Protein AF-A0A2E6ZZF2-F1 (afdb_monomer_lite)

Structure (mmCIF, N/CA/C/O backbone):
data_AF-A0A2E6ZZF2-F1
#
_entry.id   AF-A0A2E6ZZF2-F1
#
loop_
_atom_site.group_PDB
_atom_site.id
_atom_site.type_symbol
_atom_site.label_atom_id
_atom_site.label_alt_id
_atom_site.label_comp_id
_atom_site.label_asym_id
_atom_site.label_entity_id
_atom_site.label_seq_id
_atom_site.pdbx_PDB_ins_code
_atom_site.Cartn_x
_atom_site.Cartn_y
_atom_site.Cartn_z
_atom_site.occupancy
_atom_site.B_iso_or_equiv
_atom_site.auth_seq_id
_atom_site.auth_comp_id
_atom_site.auth_asym_id
_atom_site.auth_atom_id
_atom_site.pdbx_PDB_model_num
ATOM 1 N N . MET A 1 1 ? 39.688 -21.384 -61.590 1.00 47.97 1 MET A N 1
ATOM 2 C CA . MET A 1 1 ? 39.411 -20.170 -62.389 1.00 47.97 1 MET A CA 1
ATOM 3 C C . MET A 1 1 ? 38.027 -20.383 -62.975 1.00 47.97 1 MET A C 1
ATOM 5 O O . MET A 1 1 ? 37.815 -21.440 -63.536 1.00 47.97 1 MET A O 1
ATOM 9 N N . THR A 1 2 ? 37.034 -19.545 -62.735 1.00 40.06 2 THR A N 1
ATOM 10 C CA . THR A 1 2 ? 37.076 -18.085 -62.786 1.00 40.06 2 THR A CA 1
ATOM 11 C C . THR A 1 2 ? 36.124 -17.480 -61.761 1.00 40.06 2 THR A C 1
ATOM 13 O O . THR A 1 2 ? 35.059 -18.018 -61.475 1.00 40.06 2 THR A O 1
ATOM 16 N N . HIS A 1 3 ? 36.571 -16.353 -61.210 1.00 43.69 3 HIS A N 1
ATOM 17 C CA . HIS A 1 3 ? 35.746 -15.315 -60.617 1.00 43.69 3 HIS A CA 1
ATOM 18 C C . HIS A 1 3 ? 34.385 -15.226 -61.316 1.00 43.69 3 HIS A C 1
ATOM 20 O O . HIS A 1 3 ? 34.343 -15.053 -62.533 1.00 43.69 3 HIS A O 1
ATOM 26 N N . GLY A 1 4 ? 33.297 -15.299 -60.546 1.00 53.62 4 GLY A N 1
ATOM 27 C CA . GLY A 1 4 ? 32.050 -14.680 -60.973 1.00 53.62 4 GLY A CA 1
ATOM 28 C C . GLY A 1 4 ? 32.361 -13.206 -61.193 1.00 53.62 4 GLY A C 1
ATOM 29 O O . GLY A 1 4 ? 32.728 -12.510 -60.245 1.00 53.62 4 GLY A O 1
ATOM 30 N N . GLU A 1 5 ? 32.353 -12.783 -62.454 1.00 53.91 5 GLU A N 1
ATOM 31 C CA . GLU A 1 5 ? 32.518 -11.389 -62.844 1.00 53.91 5 GLU A CA 1
ATOM 32 C C . GLU A 1 5 ? 31.524 -10.550 -62.047 1.00 53.91 5 GLU A C 1
ATOM 34 O O . GLU A 1 5 ? 30.310 -10.688 -62.194 1.00 53.91 5 GLU A O 1
ATOM 39 N N . TYR A 1 6 ? 32.049 -9.680 -61.186 1.00 62.50 6 TYR A N 1
ATOM 40 C CA . TYR A 1 6 ? 31.277 -8.556 -60.691 1.00 62.50 6 TYR A CA 1
ATOM 41 C C . TYR A 1 6 ? 30.945 -7.700 -61.912 1.00 62.50 6 TYR A C 1
ATOM 43 O O . TYR A 1 6 ? 31.825 -7.056 -62.483 1.00 62.50 6 TYR A O 1
ATOM 51 N N . ASN A 1 7 ? 29.694 -7.779 -62.362 1.00 60.00 7 ASN A N 1
ATOM 52 C CA . ASN A 1 7 ? 29.182 -6.978 -63.458 1.00 60.00 7 ASN A CA 1
ATOM 53 C C . ASN A 1 7 ? 28.502 -5.734 -62.859 1.00 60.00 7 ASN A C 1
ATOM 55 O O . ASN A 1 7 ? 27.350 -5.830 -62.431 1.00 60.00 7 ASN A O 1
ATOM 59 N N . PRO A 1 8 ? 29.179 -4.570 -62.832 1.00 61.47 8 PRO A N 1
ATOM 60 C CA . PRO A 1 8 ? 28.656 -3.347 -62.217 1.00 61.47 8 PRO A CA 1
ATOM 61 C C . PRO A 1 8 ? 27.415 -2.790 -62.931 1.00 61.47 8 PRO A C 1
ATOM 63 O O . PRO A 1 8 ? 26.788 -1.858 -62.442 1.00 61.47 8 PRO A O 1
ATOM 66 N N . ASN A 1 9 ? 27.026 -3.350 -64.083 1.00 57.12 9 ASN A N 1
ATOM 67 C CA . ASN A 1 9 ? 25.856 -2.893 -64.832 1.00 57.12 9 ASN A CA 1
ATOM 68 C C . ASN A 1 9 ? 24.520 -3.432 -64.290 1.00 57.12 9 ASN A C 1
ATOM 70 O O . ASN A 1 9 ? 23.470 -2.975 -64.736 1.00 57.12 9 ASN A O 1
ATOM 74 N N . PHE A 1 10 ? 24.529 -4.384 -63.348 1.00 56.03 10 PHE A N 1
ATOM 75 C CA . PHE A 1 10 ? 23.299 -4.890 -62.720 1.00 56.03 10 PHE A CA 1
ATOM 76 C C . PHE A 1 10 ? 22.847 -4.078 -61.493 1.00 56.03 10 PHE A C 1
ATOM 78 O O . PHE A 1 10 ? 21.696 -4.209 -61.081 1.00 56.03 10 PHE A O 1
ATOM 85 N N . ASP A 1 11 ? 23.688 -3.182 -60.967 1.00 54.97 11 ASP A N 1
ATOM 86 C CA . ASP A 1 11 ? 23.370 -2.343 -59.796 1.00 54.97 11 ASP A CA 1
ATOM 87 C C . ASP A 1 11 ? 22.443 -1.151 -60.125 1.00 54.97 11 ASP A C 1
ATOM 89 O O . ASP A 1 11 ? 22.059 -0.382 -59.244 1.00 54.97 11 ASP A O 1
ATOM 93 N N . HIS A 1 12 ? 22.050 -0.973 -61.392 1.00 56.12 12 HIS A N 1
ATOM 94 C CA . HIS A 1 12 ? 21.280 0.192 -61.852 1.00 56.12 12 HIS A CA 1
ATOM 95 C C . HIS A 1 12 ? 19.965 -0.170 -62.551 1.00 56.12 12 HIS A C 1
ATOM 97 O O . HIS A 1 12 ? 19.482 0.583 -63.397 1.00 56.12 12 HIS A O 1
ATOM 103 N N . LEU A 1 13 ? 19.360 -1.312 -62.211 1.00 60.91 13 LEU A N 1
ATOM 104 C CA . LEU A 1 13 ? 17.998 -1.612 -62.652 1.00 60.91 13 LEU A CA 1
ATOM 105 C C . LEU A 1 13 ? 17.013 -0.643 -61.960 1.00 60.91 13 LEU A C 1
ATOM 107 O O . LEU A 1 13 ? 16.930 -0.649 -60.727 1.00 60.91 13 LEU A O 1
ATOM 111 N N . PRO A 1 14 ? 16.262 0.192 -62.708 1.00 53.75 14 PRO A N 1
ATOM 112 C CA . PRO A 1 14 ? 15.249 1.072 -62.135 1.00 53.75 14 PRO A CA 1
ATOM 113 C C . PRO A 1 14 ? 14.133 0.204 -61.547 1.00 53.75 14 PRO A C 1
ATOM 115 O O . PRO A 1 14 ? 13.345 -0.397 -62.273 1.00 53.75 14 PRO A O 1
ATOM 118 N N . GLY A 1 15 ? 14.128 0.080 -60.223 1.00 56.69 15 GLY A N 1
ATOM 119 C CA . GLY A 1 15 ? 13.287 -0.867 -59.488 1.00 56.69 15 GLY A CA 1
ATOM 120 C C . GLY A 1 15 ? 14.028 -1.576 -58.356 1.00 56.69 15 GLY A C 1
ATOM 121 O O . GLY A 1 15 ? 13.3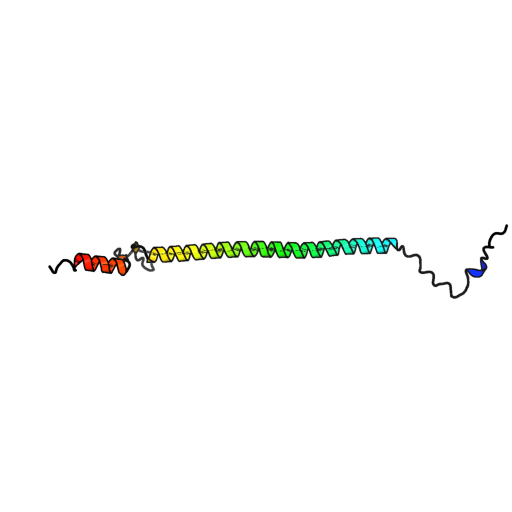94 -1.969 -57.387 1.00 56.69 15 GLY A O 1
ATOM 122 N N . ASN A 1 16 ? 15.364 -1.642 -58.394 1.00 53.72 16 ASN A N 1
ATOM 123 C CA . ASN A 1 16 ? 16.176 -2.185 -57.296 1.00 53.72 16 ASN A CA 1
ATOM 124 C C . ASN A 1 16 ? 16.477 -1.124 -56.213 1.00 53.72 16 ASN A C 1
ATOM 126 O O . ASN A 1 16 ? 17.580 -1.020 -55.688 1.00 53.72 16 ASN A O 1
ATOM 130 N N . THR A 1 17 ? 15.494 -0.260 -55.938 1.00 57.03 17 THR A N 1
ATOM 131 C CA . THR A 1 17 ? 15.531 0.794 -54.903 1.00 57.03 17 THR A CA 1
ATOM 132 C C . THR A 1 17 ? 14.805 0.344 -53.626 1.00 57.03 17 THR A C 1
AT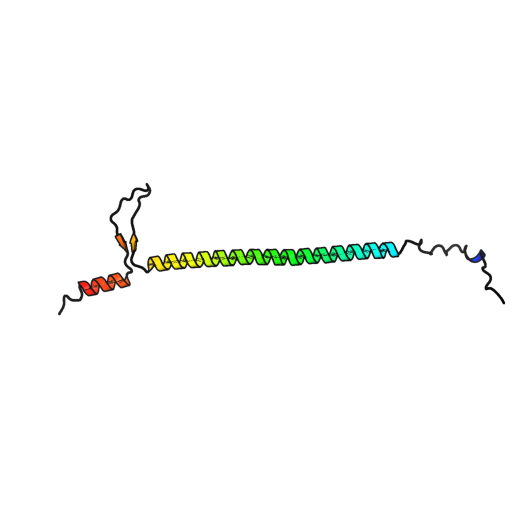OM 134 O O . THR A 1 17 ? 14.606 1.134 -52.707 1.00 57.03 17 THR A O 1
ATOM 137 N N . GLU A 1 18 ? 14.417 -0.931 -53.553 1.00 55.59 18 GLU A N 1
ATOM 138 C CA . GLU A 1 18 ? 13.785 -1.542 -52.379 1.00 55.59 18 GLU A CA 1
ATOM 139 C C . GLU A 1 18 ? 14.780 -2.016 -51.315 1.00 55.59 18 GLU A C 1
ATOM 141 O O . GLU A 1 18 ? 14.358 -2.660 -50.362 1.00 55.59 18 GLU A O 1
ATOM 146 N N . ASP A 1 19 ? 16.073 -1.689 -51.411 1.00 62.06 19 ASP A N 1
ATOM 147 C CA . ASP A 1 19 ? 16.966 -1.916 -50.276 1.00 62.06 19 ASP A CA 1
ATOM 148 C C . ASP A 1 19 ? 16.537 -0.969 -49.142 1.00 62.06 19 ASP A C 1
ATOM 150 O O . ASP A 1 19 ? 16.685 0.258 -49.270 1.00 62.06 19 ASP A O 1
ATOM 154 N N . PRO A 1 20 ? 15.946 -1.487 -48.041 1.00 63.22 20 PRO A N 1
ATOM 155 C CA . PRO A 1 20 ? 15.515 -0.640 -46.950 1.00 63.22 20 PRO A CA 1
ATOM 156 C C . PRO A 1 20 ? 16.763 0.071 -46.449 1.00 63.22 20 PRO A C 1
ATOM 158 O O . PRO A 1 20 ? 17.730 -0.573 -46.039 1.00 63.22 20 PRO A O 1
ATOM 161 N N . ARG A 1 21 ? 16.755 1.411 -46.525 1.00 63.03 21 ARG A N 1
ATOM 162 C CA . ARG A 1 21 ? 17.825 2.263 -45.991 1.00 63.03 21 ARG A CA 1
ATOM 163 C C . ARG A 1 21 ? 18.265 1.656 -44.671 1.00 63.03 21 ARG A C 1
ATOM 165 O O . ARG A 1 21 ? 17.406 1.508 -43.800 1.00 63.03 21 ARG A O 1
ATOM 172 N N . ASN A 1 22 ? 19.544 1.275 -44.584 1.00 61.53 22 ASN A N 1
ATOM 173 C CA . ASN A 1 22 ? 20.162 0.557 -43.469 1.00 61.53 22 ASN A CA 1
ATOM 174 C C . ASN A 1 22 ? 19.989 1.356 -42.171 1.00 61.53 22 ASN A C 1
ATOM 176 O O . ASN A 1 22 ? 20.874 2.076 -41.711 1.00 61.53 22 ASN A O 1
ATOM 180 N N . THR A 1 23 ? 18.781 1.303 -41.634 1.00 63.50 23 THR A N 1
ATOM 181 C CA . THR A 1 23 ? 18.406 1.906 -40.377 1.00 63.50 23 THR A CA 1
ATOM 182 C C . THR A 1 23 ? 18.950 0.925 -39.364 1.00 63.50 23 THR A C 1
ATOM 184 O O . THR A 1 23 ? 18.632 -0.263 -39.465 1.00 63.50 23 THR A O 1
ATOM 187 N N . PRO A 1 24 ? 19.819 1.357 -38.442 1.00 83.00 24 PRO A N 1
ATOM 188 C CA . PRO A 1 24 ? 20.495 0.435 -37.551 1.00 83.00 24 PRO A CA 1
ATOM 189 C C . PRO A 1 24 ? 19.465 -0.344 -36.724 1.00 83.00 24 PRO A C 1
ATOM 191 O O . PRO A 1 24 ? 18.948 0.158 -35.731 1.00 83.00 24 PRO A O 1
ATOM 194 N N . MET A 1 25 ? 19.166 -1.584 -37.122 1.00 80.88 25 MET A N 1
ATOM 195 C CA . MET A 1 25 ? 18.194 -2.460 -36.451 1.00 80.88 25 MET A CA 1
ATOM 196 C C . MET A 1 25 ? 18.539 -2.669 -34.970 1.00 80.88 25 MET A C 1
ATOM 198 O O . MET A 1 25 ? 17.652 -2.865 -34.143 1.00 80.88 25 MET A O 1
ATOM 202 N N . TRP A 1 26 ? 19.822 -2.542 -34.615 1.00 84.56 26 TRP A N 1
ATOM 203 C CA . TRP A 1 26 ? 20.301 -2.570 -33.233 1.00 84.56 26 TRP A CA 1
ATOM 204 C C . TRP A 1 26 ? 19.740 -1.426 -32.375 1.00 84.56 26 TRP A C 1
ATOM 206 O O . TRP A 1 26 ? 19.559 -1.583 -31.173 1.00 84.56 26 TRP A O 1
ATOM 216 N N . MET A 1 27 ? 19.434 -0.271 -32.966 1.00 87.69 27 MET A N 1
ATOM 217 C CA . MET A 1 27 ? 18.855 0.849 -32.230 1.00 87.69 27 MET A CA 1
ATOM 218 C C . MET A 1 27 ? 17.411 0.535 -31.827 1.00 87.69 27 MET A C 1
ATOM 220 O O . MET A 1 27 ? 17.015 0.800 -30.693 1.00 87.69 27 MET A O 1
ATOM 224 N N . LEU A 1 28 ? 16.641 -0.097 -32.719 1.00 87.88 28 LEU A N 1
ATOM 225 C CA . LEU A 1 28 ? 15.271 -0.520 -32.424 1.00 87.88 28 LEU A CA 1
ATOM 226 C C . LEU A 1 28 ? 15.231 -1.577 -31.317 1.00 87.88 28 LEU A C 1
ATOM 228 O O . LEU A 1 28 ? 14.372 -1.503 -30.439 1.00 87.88 28 LEU A O 1
ATOM 232 N N . THR A 1 29 ? 16.176 -2.521 -31.302 1.00 89.88 29 THR A N 1
ATOM 233 C CA . THR A 1 29 ? 16.237 -3.535 -30.238 1.00 89.88 29 THR A CA 1
ATOM 234 C C . THR A 1 29 ? 16.598 -2.923 -28.887 1.00 89.88 29 THR A C 1
ATOM 236 O O . THR A 1 29 ? 15.975 -3.272 -27.882 1.00 89.88 29 THR A O 1
ATOM 239 N N . VAL A 1 30 ? 17.531 -1.965 -28.843 1.00 94.31 30 VAL A N 1
ATOM 240 C CA . VAL A 1 30 ? 17.872 -1.235 -27.609 1.00 94.31 30 VAL A CA 1
ATOM 241 C C . VAL A 1 30 ? 16.665 -0.453 -27.091 1.00 94.31 30 VAL A C 1
ATOM 243 O O . VAL A 1 30 ? 16.300 -0.602 -25.924 1.00 94.31 30 VAL A O 1
ATOM 246 N N . ILE A 1 31 ? 16.000 0.319 -27.955 1.00 95.38 31 ILE A N 1
ATOM 247 C CA . ILE A 1 31 ? 14.815 1.104 -27.577 1.00 95.38 31 ILE A CA 1
ATOM 248 C C . ILE A 1 31 ? 13.700 0.184 -27.069 1.00 95.38 31 ILE A C 1
ATOM 250 O O . ILE A 1 31 ? 13.133 0.432 -26.004 1.00 95.38 31 ILE A O 1
ATOM 254 N N . SER A 1 32 ? 13.422 -0.911 -27.780 1.00 95.12 32 SER A N 1
ATOM 255 C CA . SER A 1 32 ? 12.397 -1.876 -27.377 1.00 95.12 32 SER A CA 1
ATOM 256 C C . SER A 1 32 ? 12.720 -2.533 -26.033 1.00 95.12 32 SER A C 1
ATOM 258 O O . SER A 1 32 ? 11.819 -2.741 -25.224 1.00 95.12 32 SER A O 1
ATOM 260 N N . THR A 1 33 ? 13.993 -2.839 -25.771 1.00 97.19 33 THR A N 1
ATOM 261 C CA . THR A 1 33 ? 14.426 -3.454 -24.506 1.00 97.19 33 THR A CA 1
ATOM 262 C C . THR A 1 33 ? 14.245 -2.490 -23.337 1.00 97.19 33 THR A C 1
ATOM 264 O O . THR A 1 33 ? 13.716 -2.872 -22.295 1.00 97.19 33 THR A O 1
ATOM 267 N N . VAL A 1 34 ? 14.625 -1.222 -23.515 1.00 97.81 34 VAL A N 1
ATOM 268 C CA . VAL A 1 34 ? 14.440 -0.189 -22.486 1.00 97.81 34 VAL A CA 1
ATOM 269 C C . VAL A 1 34 ? 12.955 0.008 -22.183 1.00 97.81 34 VAL A C 1
ATOM 271 O O . VAL A 1 34 ? 12.564 -0.008 -21.016 1.00 97.81 34 VAL A O 1
ATOM 274 N N . LEU A 1 35 ? 12.116 0.131 -23.216 1.00 97.44 35 LEU A N 1
ATOM 275 C CA . LEU A 1 35 ? 10.667 0.269 -23.044 1.00 97.44 35 LEU A CA 1
ATOM 276 C C . LEU A 1 35 ? 10.058 -0.934 -22.319 1.00 97.44 35 LEU A C 1
ATOM 278 O O . LEU A 1 35 ? 9.230 -0.756 -21.424 1.00 97.44 35 LEU A O 1
ATOM 282 N N . PHE A 1 36 ? 10.493 -2.148 -22.655 1.00 97.62 36 PHE A N 1
ATOM 283 C CA . PHE A 1 36 ? 10.051 -3.359 -21.972 1.00 97.62 36 PHE A CA 1
ATOM 284 C C . PHE A 1 36 ? 10.390 -3.329 -20.475 1.00 97.62 36 PHE A C 1
ATOM 286 O O . PHE A 1 36 ? 9.504 -3.534 -19.645 1.00 97.62 36 PHE A O 1
ATOM 293 N N . ILE A 1 37 ? 11.633 -2.992 -20.117 1.00 98.06 37 ILE A N 1
ATOM 294 C CA . ILE A 1 37 ? 12.070 -2.911 -18.714 1.00 98.06 37 ILE A CA 1
ATOM 295 C C . ILE A 1 37 ? 11.245 -1.875 -17.944 1.00 98.06 37 ILE A C 1
ATOM 297 O O . ILE A 1 37 ? 10.736 -2.176 -16.864 1.00 98.06 37 ILE A O 1
ATOM 301 N N . VAL A 1 38 ? 11.070 -0.673 -18.502 1.00 98.00 38 VAL A N 1
ATOM 302 C CA . VAL A 1 38 ? 10.293 0.398 -17.856 1.00 98.00 38 VAL A CA 1
ATOM 303 C C . VAL A 1 38 ? 8.841 -0.030 -17.640 1.00 98.00 38 VAL A C 1
ATOM 305 O O . VAL A 1 38 ? 8.281 0.213 -16.573 1.00 98.00 38 VAL A O 1
ATOM 308 N N . THR A 1 39 ? 8.245 -0.712 -18.618 1.00 97.62 39 THR A N 1
ATOM 309 C CA . THR A 1 39 ? 6.860 -1.190 -18.528 1.00 97.62 39 THR A CA 1
ATOM 310 C C . THR A 1 39 ? 6.711 -2.240 -17.429 1.00 97.62 39 THR A C 1
ATOM 312 O O . THR A 1 39 ? 5.809 -2.137 -16.598 1.00 97.62 39 THR A O 1
ATOM 315 N N . VAL A 1 40 ? 7.625 -3.214 -17.365 1.00 97.69 40 VAL A N 1
ATOM 316 C CA . VAL A 1 40 ? 7.614 -4.257 -16.326 1.00 97.69 40 VAL A CA 1
ATOM 317 C C . VAL A 1 40 ? 7.794 -3.650 -14.934 1.00 97.69 40 VAL A C 1
ATOM 319 O O . VAL A 1 40 ? 7.041 -3.988 -14.020 1.00 97.69 40 VAL A O 1
ATOM 322 N N . LEU A 1 41 ? 8.738 -2.718 -14.769 1.00 96.81 41 LEU A N 1
ATOM 323 C CA . LEU A 1 41 ? 8.948 -2.025 -13.495 1.00 96.81 41 LEU A CA 1
ATOM 324 C C . LEU A 1 41 ? 7.734 -1.181 -13.092 1.00 96.81 41 LEU A C 1
ATOM 326 O O . LEU A 1 41 ? 7.365 -1.177 -11.920 1.00 96.81 41 LEU A O 1
ATOM 330 N N . GLY A 1 42 ? 7.086 -0.510 -14.046 1.00 96.62 42 GLY A N 1
ATOM 331 C CA . GLY A 1 42 ? 5.868 0.260 -13.797 1.00 96.62 42 GLY A CA 1
ATOM 332 C C . GLY A 1 42 ? 4.721 -0.617 -13.294 1.00 96.62 42 GLY A C 1
ATOM 333 O O . GLY A 1 42 ? 4.100 -0.298 -12.280 1.00 96.62 42 GLY A O 1
ATOM 334 N N . VAL A 1 43 ? 4.483 -1.760 -13.945 1.00 96.31 43 VAL A N 1
ATOM 335 C CA . VAL A 1 43 ? 3.456 -2.725 -13.518 1.00 96.31 43 VAL A CA 1
ATOM 336 C C . VAL A 1 43 ? 3.784 -3.306 -12.142 1.00 96.31 43 VAL A C 1
ATOM 338 O O . VAL A 1 43 ? 2.906 -3.369 -11.281 1.00 96.31 43 VAL A O 1
ATOM 341 N N . ALA A 1 44 ? 5.045 -3.670 -11.895 1.00 94.81 44 ALA A N 1
ATOM 342 C CA . ALA A 1 44 ? 5.479 -4.165 -10.592 1.00 94.81 44 ALA A CA 1
ATOM 343 C C . ALA A 1 44 ? 5.271 -3.114 -9.489 1.00 94.81 44 ALA A C 1
ATOM 345 O O . ALA A 1 44 ? 4.716 -3.428 -8.437 1.00 94.81 44 ALA A O 1
ATOM 346 N N . ALA A 1 45 ? 5.646 -1.856 -9.735 1.00 93.88 45 ALA A N 1
ATOM 347 C CA . ALA A 1 45 ? 5.451 -0.766 -8.784 1.00 93.88 45 ALA A CA 1
ATOM 348 C C . ALA A 1 45 ? 3.965 -0.528 -8.475 1.00 93.88 45 ALA A C 1
ATOM 350 O O . ALA A 1 45 ? 3.607 -0.350 -7.311 1.00 93.88 45 ALA A O 1
ATOM 351 N N . MET A 1 46 ? 3.089 -0.573 -9.485 1.00 92.50 46 MET A N 1
ATOM 352 C CA . MET A 1 46 ? 1.640 -0.466 -9.276 1.00 92.50 46 MET A CA 1
ATOM 353 C C . MET A 1 46 ? 1.099 -1.631 -8.443 1.00 92.50 46 MET A C 1
ATOM 355 O O . MET A 1 46 ? 0.348 -1.402 -7.496 1.00 92.50 46 MET A O 1
ATOM 359 N N . TYR A 1 47 ? 1.510 -2.862 -8.755 1.00 93.56 47 TYR A N 1
ATOM 360 C CA . TYR A 1 47 ? 1.080 -4.055 -8.027 1.00 93.56 47 TYR A CA 1
ATOM 361 C C . TYR A 1 47 ? 1.515 -4.012 -6.556 1.00 93.56 47 TYR A C 1
ATOM 363 O O . TYR A 1 47 ? 0.680 -4.095 -5.656 1.00 93.56 47 TYR A O 1
ATOM 371 N N . TYR A 1 48 ? 2.808 -3.815 -6.293 1.00 91.56 48 TYR A N 1
ATOM 372 C CA . TYR A 1 48 ? 3.320 -3.763 -4.922 1.00 91.56 48 TYR A CA 1
ATOM 373 C C . TYR A 1 48 ? 2.824 -2.529 -4.162 1.00 91.56 48 TYR A C 1
ATOM 375 O O . TYR A 1 48 ? 2.543 -2.626 -2.968 1.00 91.56 48 TYR A O 1
ATOM 383 N N . GLY A 1 49 ? 2.643 -1.393 -4.840 1.00 87.94 49 GLY A N 1
ATOM 384 C CA . GLY A 1 49 ? 2.048 -0.197 -4.248 1.00 87.94 49 GLY A CA 1
ATOM 385 C C . GLY A 1 49 ? 0.596 -0.413 -3.813 1.00 87.94 49 GLY A C 1
ATOM 386 O O . GLY A 1 49 ? 0.210 0.032 -2.731 1.00 87.94 49 GLY A O 1
ATOM 387 N N . ALA A 1 50 ? -0.200 -1.132 -4.609 1.00 82.81 50 ALA A N 1
ATOM 388 C CA . ALA A 1 50 ? -1.570 -1.493 -4.250 1.00 82.81 50 ALA A CA 1
ATOM 389 C C . ALA A 1 50 ? -1.607 -2.443 -3.043 1.00 82.81 50 ALA A C 1
ATOM 391 O O . ALA A 1 50 ? -2.306 -2.167 -2.068 1.00 82.81 50 ALA A O 1
ATOM 392 N N . VAL A 1 51 ? -0.789 -3.501 -3.059 1.00 81.62 51 VAL A N 1
ATOM 393 C CA . VAL A 1 51 ? -0.697 -4.466 -1.948 1.00 81.62 51 VAL A CA 1
ATOM 394 C C . VAL A 1 51 ? -0.265 -3.782 -0.649 1.00 81.62 51 VAL A C 1
ATOM 396 O O . VAL A 1 51 ? -0.838 -4.044 0.411 1.00 81.62 51 VAL A O 1
ATOM 399 N N . TYR A 1 52 ? 0.712 -2.875 -0.718 1.00 77.75 52 TYR A N 1
ATOM 400 C CA . TYR A 1 52 ? 1.182 -2.130 0.449 1.00 77.75 52 TYR A CA 1
ATOM 401 C C . TYR A 1 52 ? 0.062 -1.268 1.051 1.00 77.75 52 TYR A C 1
ATOM 403 O O . TYR A 1 52 ? -0.206 -1.345 2.250 1.00 77.75 52 TYR A O 1
ATOM 411 N N . ARG A 1 53 ? -0.663 -0.525 0.205 1.00 72.25 53 ARG A N 1
ATOM 412 C CA . ARG A 1 53 ? -1.798 0.310 0.628 1.00 72.25 53 ARG A CA 1
ATOM 413 C C . ARG A 1 53 ? -2.941 -0.499 1.237 1.00 72.25 53 ARG A C 1
ATOM 415 O O . ARG A 1 53 ? -3.512 -0.084 2.244 1.00 72.25 53 ARG A O 1
ATOM 422 N N . GLU A 1 54 ? -3.274 -1.649 0.657 1.00 67.38 54 GLU A N 1
ATOM 423 C CA . GLU A 1 54 ? -4.312 -2.526 1.208 1.00 67.38 54 GLU A CA 1
ATOM 424 C C . GLU A 1 54 ? -3.917 -3.118 2.562 1.00 67.38 54 GLU A C 1
ATOM 426 O O . GLU A 1 54 ? -4.756 -3.237 3.460 1.00 67.38 54 GLU A O 1
ATOM 431 N N . THR A 1 55 ? -2.645 -3.482 2.718 1.00 67.75 55 THR A N 1
ATOM 432 C CA . THR A 1 55 ? -2.126 -4.041 3.970 1.00 67.75 55 THR A CA 1
ATOM 433 C C . THR A 1 55 ? -2.198 -3.005 5.090 1.00 67.75 55 THR A C 1
ATOM 435 O O . THR A 1 55 ? -2.695 -3.300 6.177 1.00 67.75 55 THR A O 1
ATOM 438 N N . GLU A 1 56 ? -1.777 -1.771 4.816 1.00 64.38 56 GLU A N 1
ATOM 439 C CA . GLU A 1 56 ? -1.802 -0.6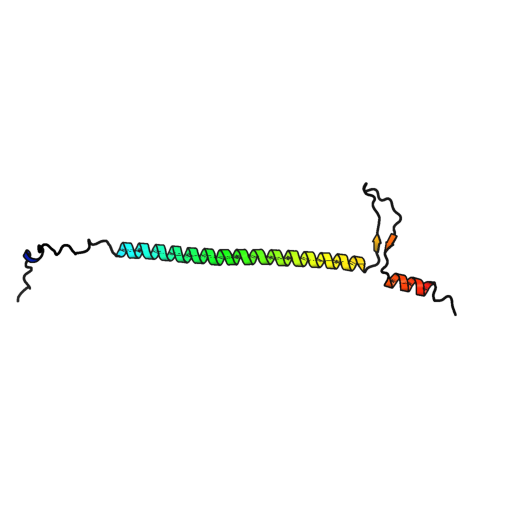78 5.789 1.00 64.38 56 GLU A CA 1
ATOM 440 C C . GLU A 1 56 ? -3.239 -0.288 6.182 1.00 64.38 56 GLU A C 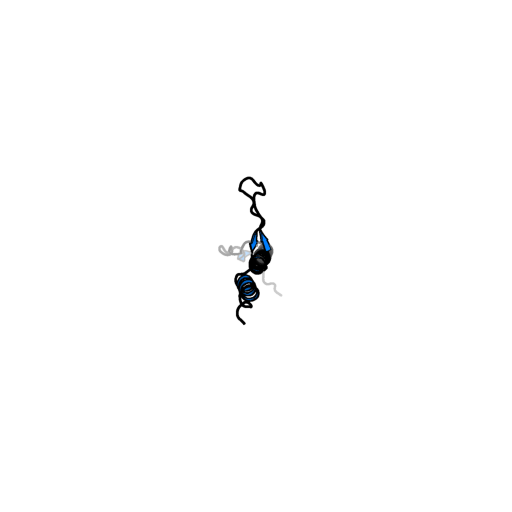1
ATOM 442 O O . GLU A 1 56 ? -3.549 -0.159 7.370 1.00 64.38 56 GLU A O 1
ATOM 447 N N . GLY A 1 57 ? -4.158 -0.213 5.211 1.00 60.22 57 GLY A N 1
ATOM 448 C CA . GLY A 1 57 ? -5.572 0.079 5.471 1.00 60.22 57 GLY A CA 1
ATOM 449 C C . GLY A 1 57 ? -6.269 -0.975 6.344 1.00 60.22 57 GLY A C 1
ATOM 450 O O . GLY A 1 57 ? -7.040 -0.629 7.244 1.00 60.22 57 GLY A O 1
ATOM 451 N N . LYS A 1 58 ? -5.971 -2.265 6.137 1.00 60.00 58 LYS A N 1
ATOM 452 C CA . LYS A 1 58 ? -6.558 -3.357 6.936 1.00 60.00 58 LYS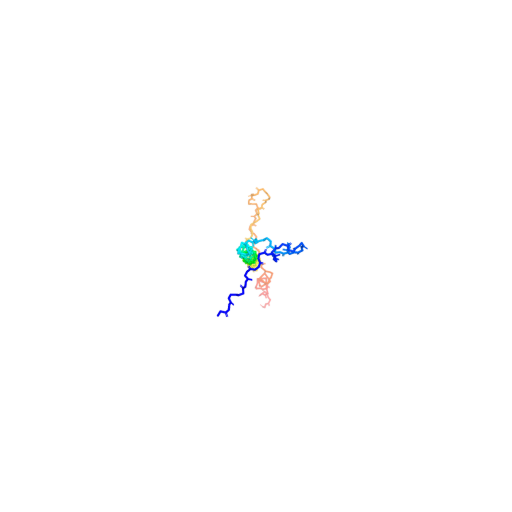 A CA 1
ATOM 453 C C . LYS A 1 58 ? -6.065 -3.354 8.383 1.00 60.00 58 LYS A C 1
ATOM 455 O O . LYS A 1 58 ? -6.864 -3.568 9.293 1.00 60.00 58 LYS A O 1
ATOM 460 N N . LEU A 1 59 ? -4.784 -3.067 8.617 1.00 58.59 59 LEU A N 1
ATOM 4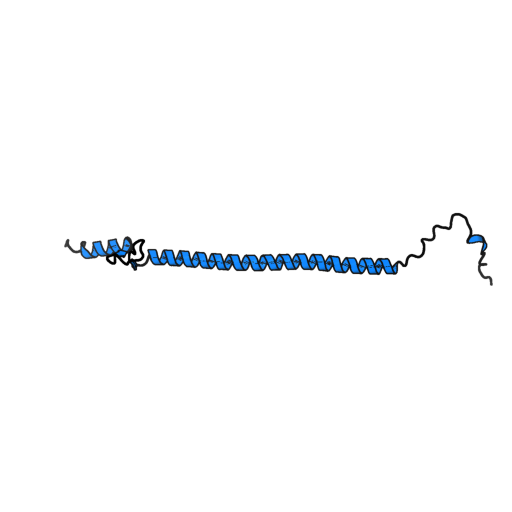61 C CA . LEU A 1 59 ? -4.221 -3.023 9.973 1.00 58.59 59 LEU A CA 1
ATOM 462 C C . LEU A 1 59 ? -4.860 -1.922 10.835 1.00 58.59 59 LEU A C 1
ATOM 464 O O . LEU A 1 59 ? -5.112 -2.135 12.023 1.00 58.59 59 LEU A O 1
ATOM 468 N N . ILE A 1 60 ? -5.184 -0.773 10.237 1.00 61.22 60 ILE A N 1
ATOM 469 C CA . ILE A 1 60 ? -5.855 0.334 10.936 1.00 61.22 60 ILE A CA 1
ATOM 470 C C . ILE A 1 60 ? -7.292 -0.053 11.318 1.00 61.22 60 ILE A C 1
ATOM 472 O O . ILE A 1 60 ? -7.705 0.181 12.455 1.00 61.22 60 ILE A O 1
ATOM 476 N N . SER A 1 61 ? -8.026 -0.700 10.406 1.00 63.44 61 SER A N 1
ATOM 477 C CA . SER A 1 61 ? -9.406 -1.159 10.632 1.00 63.44 61 SER A CA 1
ATOM 478 C C . SER A 1 61 ? -9.523 -2.169 11.774 1.00 63.44 61 SER A C 1
ATOM 480 O O . SER A 1 61 ? -10.466 -2.104 12.558 1.00 63.44 61 SER A O 1
ATOM 482 N N . VAL A 1 62 ? -8.595 -3.123 11.874 1.00 62.56 62 VAL A N 1
ATOM 483 C CA . VAL A 1 62 ? -8.661 -4.157 12.921 1.00 62.56 62 VAL A CA 1
ATOM 484 C C . VAL A 1 62 ? -8.377 -3.552 14.294 1.00 62.56 62 VAL A C 1
ATOM 486 O O . VAL A 1 62 ? -9.047 -3.884 15.270 1.00 62.56 62 VAL A O 1
ATOM 489 N N . ARG A 1 63 ? -7.425 -2.615 14.383 1.00 61.50 63 ARG A N 1
ATOM 490 C CA . ARG A 1 63 ? -7.097 -1.951 15.650 1.00 61.50 63 ARG A CA 1
ATOM 491 C C . ARG A 1 63 ? -8.223 -1.036 16.132 1.00 61.50 63 ARG A C 1
ATOM 493 O O . ARG A 1 63 ? -8.481 -0.994 17.333 1.00 61.50 63 ARG A O 1
ATOM 500 N N . SER A 1 64 ? -8.888 -0.315 15.228 1.00 67.44 64 SER A N 1
ATOM 501 C CA . SER A 1 64 ? -10.021 0.542 15.596 1.00 67.44 64 SER A CA 1
ATOM 502 C C . SER A 1 64 ? -11.244 -0.272 16.017 1.00 67.44 64 SER A C 1
ATOM 504 O O . SER A 1 64 ? -11.865 0.068 17.022 1.00 67.44 64 SER A O 1
ATOM 506 N N . GLN A 1 65 ? -11.537 -1.378 15.324 1.00 65.44 65 GLN A N 1
ATOM 507 C CA . GLN A 1 65 ? -12.610 -2.296 15.715 1.00 65.44 65 GLN A CA 1
ATOM 508 C C . GLN A 1 65 ? -12.322 -2.957 17.063 1.00 65.44 65 GLN A C 1
ATOM 510 O O . GLN A 1 65 ? -13.183 -2.948 17.934 1.00 65.44 65 GLN A O 1
ATOM 515 N N . ALA A 1 66 ? -11.102 -3.453 17.291 1.00 66.75 66 ALA A N 1
ATOM 516 C CA . ALA A 1 66 ? -10.729 -4.028 18.584 1.00 66.75 66 ALA A CA 1
ATOM 517 C C . ALA A 1 66 ? -10.861 -3.008 19.730 1.00 66.75 66 ALA A C 1
ATOM 519 O O . ALA A 1 66 ? -11.348 -3.345 20.805 1.00 66.75 66 ALA A O 1
ATOM 520 N N . ALA A 1 67 ? -10.480 -1.748 19.494 1.00 71.31 67 ALA A N 1
ATOM 521 C CA . ALA A 1 67 ? -10.636 -0.683 20.481 1.00 71.31 67 ALA A CA 1
ATOM 522 C C . ALA A 1 67 ? -12.110 -0.320 20.746 1.00 71.31 67 ALA A C 1
ATOM 524 O O . ALA A 1 67 ? -12.454 -0.009 21.884 1.00 71.31 67 ALA A O 1
ATOM 525 N N . GLN A 1 68 ? -12.978 -0.359 19.730 1.00 73.81 68 GLN A N 1
ATOM 526 C CA . GLN A 1 68 ? -14.423 -0.164 19.908 1.00 73.81 68 GLN A CA 1
ATOM 527 C C . GLN A 1 68 ? -15.049 -1.312 20.699 1.00 73.81 68 GLN A C 1
ATOM 529 O O . GLN A 1 68 ? -15.719 -1.050 21.691 1.00 73.81 68 GLN A O 1
ATOM 534 N N . VAL A 1 69 ? -14.735 -2.559 20.347 1.00 75.88 69 VAL A N 1
ATOM 535 C CA . VAL A 1 69 ? -15.228 -3.744 21.065 1.00 75.88 69 VAL A CA 1
ATOM 536 C C . VAL A 1 69 ? -14.783 -3.729 22.530 1.00 75.88 69 VAL A C 1
ATOM 538 O O . VAL A 1 69 ? -15.581 -4.023 23.412 1.00 75.88 69 VAL A O 1
ATOM 541 N N . MET A 1 70 ? -13.540 -3.329 22.823 1.00 73.06 70 MET A N 1
ATOM 542 C CA . MET A 1 70 ? -13.077 -3.184 24.211 1.00 73.06 70 MET A CA 1
ATOM 543 C C . MET A 1 70 ? -13.829 -2.090 24.978 1.00 73.06 70 MET A C 1
ATOM 545 O O . MET A 1 70 ? -14.115 -2.273 26.156 1.00 73.06 70 MET A O 1
ATOM 549 N N . ARG A 1 71 ? -14.165 -0.964 24.335 1.00 72.81 71 ARG A N 1
ATOM 550 C CA . ARG A 1 71 ? -14.956 0.103 24.974 1.00 72.81 71 ARG A CA 1
ATOM 551 C C . ARG A 1 71 ? -16.391 -0.328 25.242 1.00 72.81 71 ARG A C 1
ATOM 553 O O . ARG A 1 71 ? -16.913 -0.027 26.307 1.00 72.81 71 ARG A O 1
ATOM 560 N N . GLU A 1 72 ? -17.012 -1.024 24.297 1.00 78.25 72 GLU A N 1
ATOM 561 C CA . GLU A 1 72 ? -18.362 -1.569 24.462 1.00 78.25 72 GLU A CA 1
ATOM 562 C C . GLU A 1 72 ? -18.397 -2.629 25.568 1.00 78.25 72 GLU A C 1
ATOM 564 O O . GLU A 1 72 ? -19.291 -2.601 26.408 1.00 78.25 72 GLU A O 1
ATOM 569 N N . ALA A 1 73 ? -17.384 -3.500 25.635 1.00 72.12 73 ALA A N 1
ATOM 570 C CA . ALA A 1 73 ? -17.250 -4.480 26.710 1.00 72.12 73 ALA A CA 1
ATOM 571 C C . ALA A 1 73 ? -17.074 -3.814 28.085 1.00 72.12 73 ALA A C 1
ATOM 573 O O . ALA A 1 73 ? -17.746 -4.202 29.031 1.00 72.12 73 ALA A O 1
ATOM 574 N N . GLN A 1 74 ? -16.235 -2.777 28.188 1.00 70.81 74 GLN A N 1
ATOM 575 C CA . GLN A 1 74 ? -16.056 -2.020 29.434 1.00 70.81 74 GLN A CA 1
ATOM 576 C C . GLN A 1 74 ? -17.326 -1.281 29.866 1.00 70.81 74 GLN A C 1
ATOM 578 O O . GLN A 1 74 ? -17.625 -1.223 31.055 1.00 70.81 74 GLN A O 1
ATOM 583 N N . ALA A 1 75 ? -18.080 -0.717 28.918 1.00 70.50 75 ALA A N 1
ATOM 584 C CA . ALA A 1 75 ? -19.359 -0.080 29.217 1.00 70.50 75 ALA A CA 1
ATOM 585 C C . ALA A 1 75 ? -20.385 -1.104 29.726 1.00 70.50 75 ALA A C 1
ATOM 587 O O . ALA A 1 75 ? -21.072 -0.847 30.707 1.00 70.50 75 ALA A O 1
ATOM 588 N N . MET A 1 76 ? -20.434 -2.284 29.104 1.00 69.69 76 MET A N 1
ATOM 589 C CA . MET A 1 76 ? -21.319 -3.370 29.520 1.00 69.69 76 MET A CA 1
ATOM 590 C C . MET A 1 76 ? -20.938 -3.930 30.897 1.00 69.69 76 MET A C 1
ATOM 592 O O . MET A 1 76 ? -21.811 -4.200 31.711 1.00 69.69 76 MET A O 1
ATOM 596 N N . GLU A 1 77 ? -19.646 -4.065 31.194 1.00 65.00 77 GLU A N 1
ATOM 597 C CA . GLU A 1 77 ? -19.160 -4.503 32.509 1.00 65.00 77 GLU A CA 1
ATOM 598 C C . GLU A 1 77 ? -19.514 -3.484 33.606 1.00 65.00 77 GLU A C 1
ATOM 600 O O . GLU A 1 77 ? -19.999 -3.864 34.670 1.00 65.00 77 GLU A O 1
ATOM 605 N N . ALA A 1 78 ? -19.399 -2.184 33.313 1.00 62.38 78 ALA A N 1
ATOM 606 C CA . ALA A 1 78 ? -19.822 -1.125 34.229 1.00 62.38 78 ALA A CA 1
ATOM 607 C C . ALA A 1 78 ? -21.340 -1.122 34.503 1.00 62.38 78 ALA A C 1
ATOM 609 O O . ALA A 1 78 ? -21.759 -0.731 35.589 1.00 62.38 78 ALA A O 1
ATOM 610 N N . GLU A 1 79 ? -22.173 -1.565 33.556 1.00 65.56 79 GLU A N 1
ATOM 611 C CA . GLU A 1 79 ? -23.620 -1.725 33.776 1.00 65.56 79 GLU A CA 1
ATOM 612 C C . GLU A 1 79 ? -23.961 -2.925 34.674 1.00 65.56 79 GLU A C 1
ATOM 614 O O . GLU A 1 79 ? -24.994 -2.915 35.349 1.00 65.56 79 GLU A O 1
ATOM 619 N N . VAL A 1 80 ? -23.107 -3.952 34.691 1.00 65.75 80 VAL A N 1
ATOM 620 C CA . VAL A 1 80 ? -23.322 -5.188 35.459 1.00 65.75 80 VAL A CA 1
ATOM 621 C C . VAL A 1 80 ? -22.781 -5.074 36.886 1.00 65.75 80 VAL A C 1
ATOM 623 O O . VAL A 1 80 ? -23.311 -5.721 37.787 1.00 65.75 80 VAL A O 1
ATOM 626 N N . GLU A 1 81 ? -21.766 -4.245 37.133 1.00 67.94 81 GLU A N 1
ATOM 627 C CA . GLU A 1 81 ? -21.207 -4.076 38.475 1.00 67.94 81 GLU A CA 1
ATOM 628 C C . GLU A 1 81 ? -21.915 -2.970 39.284 1.00 67.94 81 GLU A C 1
ATOM 630 O O . GLU A 1 81 ? -22.157 -1.868 38.778 1.00 67.94 81 GLU A O 1
ATOM 635 N N . PRO A 1 82 ? -22.222 -3.211 40.575 1.00 69.00 82 PRO A N 1
ATOM 636 C CA . PRO A 1 82 ? -22.786 -2.185 41.441 1.00 69.00 82 PRO A CA 1
ATOM 637 C C . PRO A 1 82 ? -21.780 -1.047 41.654 1.00 69.00 82 PRO A C 1
ATOM 639 O O . PRO A 1 82 ? -20.703 -1.243 42.221 1.00 69.00 82 PRO A O 1
ATOM 642 N N . HIS A 1 83 ? -22.150 0.165 41.243 1.00 70.44 83 HIS A N 1
ATOM 643 C CA . HIS A 1 83 ? -21.282 1.338 41.306 1.00 70.44 83 HIS A CA 1
ATOM 644 C C . HIS A 1 83 ? -22.028 2.592 41.785 1.00 70.44 83 HIS A C 1
ATOM 646 O O . HIS A 1 83 ? -23.254 2.708 41.716 1.00 70.44 83 HIS A O 1
ATOM 652 N N . TRP A 1 84 ? -21.263 3.543 42.325 1.00 73.38 84 TRP A N 1
ATOM 653 C CA . TRP A 1 84 ? -21.778 4.826 42.800 1.00 73.38 84 TRP A CA 1
ATOM 654 C C . TRP A 1 84 ? -21.735 5.855 41.676 1.00 73.38 84 TRP A C 1
ATOM 656 O O . TRP A 1 84 ? -20.651 6.184 41.194 1.00 73.38 84 TRP A O 1
ATOM 666 N N . GLU A 1 85 ? -22.885 6.416 41.312 1.00 69.12 85 GLU A N 1
ATOM 667 C CA . GLU A 1 85 ? -22.943 7.546 40.386 1.00 69.12 85 GLU A CA 1
ATOM 668 C C . GLU A 1 85 ? -23.082 8.863 41.152 1.00 69.12 85 GLU A C 1
ATOM 670 O O . GLU A 1 85 ? -23.878 9.005 42.088 1.00 69.12 85 GLU A O 1
ATOM 675 N N . THR A 1 86 ? -22.297 9.851 40.730 1.00 72.12 86 THR A N 1
ATOM 676 C CA . THR A 1 86 ? -22.456 11.245 41.143 1.00 72.12 86 THR A CA 1
ATOM 677 C C . THR A 1 86 ? -23.104 12.014 40.006 1.00 72.12 86 THR A C 1
ATOM 679 O O . THR A 1 86 ? -22.560 12.044 38.904 1.00 72.12 86 THR A O 1
ATOM 682 N N . TRP A 1 87 ? -24.246 12.640 40.274 1.00 60.62 87 TRP A N 1
ATOM 683 C CA . TRP A 1 87 ? -24.849 13.580 39.339 1.00 60.62 87 TRP A CA 1
ATOM 684 C C . TRP A 1 87 ? -24.090 14.905 39.386 1.00 60.62 87 TRP A C 1
ATOM 686 O O . TRP A 1 87 ? -23.856 15.460 40.459 1.00 60.62 87 TRP A O 1
ATOM 696 N N . THR A 1 88 ? -23.708 15.388 38.210 1.00 58.84 88 THR A N 1
ATOM 697 C CA . THR A 1 88 ? -23.146 16.725 38.021 1.00 58.84 88 THR A CA 1
ATOM 698 C C . THR A 1 88 ? -24.161 17.513 37.209 1.00 58.84 88 THR A C 1
ATOM 700 O O . THR A 1 88 ? -24.603 17.031 36.164 1.00 58.84 88 THR A O 1
ATOM 703 N N . ASP A 1 89 ? -24.559 18.686 37.698 1.00 61.62 89 ASP A N 1
ATOM 704 C CA . ASP A 1 89 ? -25.470 19.561 36.959 1.00 61.62 89 ASP A CA 1
ATOM 705 C C . ASP A 1 89 ? -24.767 20.134 35.711 1.00 61.62 89 ASP A C 1
ATOM 707 O O . ASP A 1 89 ? -23.535 20.093 35.596 1.00 61.62 89 ASP A O 1
ATOM 711 N N . ALA A 1 90 ? -25.539 20.674 34.768 1.00 58.59 90 ALA A N 1
ATOM 712 C CA . ALA A 1 90 ? -25.060 21.223 33.498 1.00 58.59 90 ALA A CA 1
ATOM 713 C C . ALA A 1 90 ? -24.013 22.349 33.657 1.00 58.59 90 ALA A C 1
ATOM 715 O O . ALA A 1 90 ? -23.255 22.611 32.724 1.00 58.59 90 ALA A O 1
ATOM 716 N N . ASP A 1 91 ? -23.931 22.955 34.844 1.00 58.59 91 ASP A N 1
ATOM 717 C CA . ASP A 1 91 ? -22.972 24.003 35.208 1.00 58.59 91 ASP A CA 1
ATOM 718 C C . ASP A 1 91 ? -21.666 23.468 35.837 1.00 58.59 91 ASP A C 1
ATOM 720 O O . ASP A 1 91 ? -20.801 24.242 36.252 1.00 58.59 91 ASP A O 1
ATOM 724 N N . GLY A 1 92 ? -21.475 22.143 35.895 1.00 57.12 92 GLY A N 1
ATOM 725 C CA . GLY A 1 92 ? -20.240 21.517 36.389 1.00 57.12 92 GLY A CA 1
ATOM 726 C C . GLY A 1 92 ? -20.081 21.528 37.913 1.00 57.12 92 GLY A C 1
ATOM 727 O O . GLY A 1 92 ? -19.057 21.074 38.428 1.00 57.12 92 GLY A O 1
ATOM 728 N N . GLU A 1 93 ? -21.085 22.013 38.643 1.00 58.28 93 GLU A N 1
ATOM 729 C CA . GLU A 1 93 ? -21.141 21.933 40.098 1.00 58.28 93 GLU A CA 1
ATOM 730 C C . GLU A 1 93 ? -21.674 20.550 40.529 1.00 58.28 93 GLU A C 1
ATOM 732 O O . GLU A 1 93 ? -22.656 20.030 39.989 1.00 58.28 93 GLU A O 1
ATOM 737 N N . LEU A 1 94 ? -20.995 19.918 41.494 1.00 57.25 94 LEU A N 1
ATOM 738 C CA . LEU A 1 94 ? -21.391 18.624 42.062 1.00 57.25 94 LEU A CA 1
ATOM 739 C C . LEU A 1 94 ? -22.590 18.823 42.997 1.00 57.25 94 LEU A C 1
ATOM 741 O O . LEU A 1 94 ? -22.432 18.928 44.214 1.00 57.25 94 LEU A O 1
ATOM 745 N N . VAL A 1 95 ? -23.790 18.889 42.428 1.00 54.12 95 VAL A N 1
ATOM 746 C CA . VAL A 1 95 ? -25.038 19.040 43.183 1.00 54.12 95 VAL A CA 1
ATOM 747 C C . VAL A 1 95 ? -25.775 17.703 43.180 1.00 54.12 95 VAL A C 1
ATOM 749 O O . VAL A 1 95 ? -26.566 17.416 42.288 1.00 54.12 95 VAL A O 1
ATOM 752 N N . GLY A 1 96 ? -25.510 16.846 44.170 1.00 57.28 96 GLY A N 1
ATOM 753 C CA . GLY A 1 96 ? -26.260 15.594 44.291 1.00 57.28 96 GLY A CA 1
ATOM 754 C C . GLY A 1 96 ? -25.833 14.663 45.422 1.00 57.28 96 GLY A C 1
ATOM 755 O O . GLY A 1 96 ? -24.656 14.540 45.760 1.00 57.28 96 GLY A O 1
ATOM 756 N N . GLU A 1 97 ? -26.821 13.973 45.989 1.00 60.00 97 GLU A N 1
ATOM 757 C CA . GLU A 1 97 ? -26.645 12.853 46.912 1.00 60.00 97 GLU A CA 1
ATOM 758 C C . GLU A 1 97 ? -26.130 11.634 46.121 1.00 60.00 97 GLU A C 1
ATOM 760 O O . GLU A 1 97 ? -26.672 11.289 45.066 1.00 60.00 97 GLU A O 1
ATOM 765 N N . LYS A 1 98 ? -25.043 10.996 46.581 1.00 67.00 98 LYS A N 1
ATOM 766 C CA . LYS A 1 98 ? -24.464 9.827 45.895 1.00 67.00 98 LYS A CA 1
ATOM 767 C C . LYS A 1 98 ? -25.509 8.715 45.835 1.00 67.00 98 LYS A C 1
ATOM 769 O O . LYS A 1 98 ? -25.919 8.213 46.879 1.00 67.00 98 LYS A O 1
ATOM 774 N N . THR A 1 99 ? -25.906 8.310 44.631 1.00 70.31 99 THR A N 1
ATOM 775 C CA . THR A 1 99 ? -26.888 7.234 44.447 1.00 70.31 99 THR A CA 1
ATOM 776 C C . THR A 1 99 ? -26.157 5.958 44.041 1.00 70.31 99 THR A C 1
ATOM 778 O O . THR A 1 99 ? -25.398 5.948 43.071 1.00 70.31 99 THR A O 1
ATOM 781 N N . LEU A 1 100 ? -26.348 4.883 44.808 1.00 73.81 100 LEU A N 1
ATOM 782 C CA . LEU A 1 100 ? -25.820 3.561 44.475 1.00 73.81 100 LEU A CA 1
ATOM 783 C C . LEU A 1 100 ? -26.734 2.917 43.434 1.00 73.81 100 LEU A C 1
ATOM 785 O O . LEU A 1 100 ? -27.904 2.657 43.728 1.00 73.81 100 LEU A O 1
ATOM 789 N N . LYS A 1 101 ? -26.208 2.640 42.240 1.00 72.94 101 LYS A N 1
ATOM 790 C CA . LYS A 1 101 ? -26.894 1.792 41.266 1.00 72.94 101 LYS A CA 1
ATOM 791 C C . LYS A 1 101 ? -26.499 0.346 41.522 1.00 72.94 101 LYS A C 1
ATOM 793 O O . LYS A 1 101 ? -25.321 0.007 41.550 1.00 72.94 101 LYS A O 1
ATOM 798 N N . ILE A 1 102 ? -27.506 -0.489 41.748 1.00 75.38 102 ILE A N 1
ATOM 799 C CA . ILE A 1 102 ? -27.356 -1.928 41.950 1.00 75.38 102 ILE A CA 1
ATOM 800 C C . ILE A 1 102 ? -28.099 -2.620 40.801 1.00 75.38 102 ILE A C 1
ATOM 802 O O . ILE A 1 102 ? -29.217 -2.193 40.485 1.00 75.38 102 ILE A O 1
ATOM 806 N N . PRO A 1 103 ? -27.529 -3.674 40.195 1.00 74.38 103 PRO A N 1
ATOM 807 C CA . PRO A 1 103 ? -28.246 -4.515 39.246 1.00 74.38 103 PRO A CA 1
ATOM 808 C C . PRO A 1 103 ? -29.563 -5.027 39.838 1.00 74.38 103 PRO A C 1
ATOM 810 O O . PRO A 1 103 ? -29.656 -5.324 41.031 1.00 74.38 103 PRO A O 1
ATOM 813 N N . VAL A 1 104 ? -30.598 -5.157 39.004 1.00 72.94 104 VAL A N 1
ATOM 814 C CA . VAL A 1 104 ? -31.951 -5.551 39.450 1.00 72.94 104 VAL A CA 1
ATOM 815 C C . VAL A 1 104 ? -31.945 -6.907 40.169 1.00 72.94 104 VAL A C 1
ATOM 817 O O . VAL A 1 104 ? -32.675 -7.099 41.140 1.00 72.94 104 VAL A O 1
ATOM 820 N N . GLU A 1 105 ? -31.093 -7.828 39.723 1.00 70.50 105 GLU A N 1
ATOM 821 C CA . GLU A 1 105 ? -30.939 -9.174 40.286 1.00 70.50 105 GLU A CA 1
ATOM 822 C C . GLU A 1 105 ? -30.392 -9.133 41.723 1.00 70.50 105 GLU A C 1
ATOM 824 O O . GLU A 1 105 ? -30.950 -9.759 42.630 1.00 70.50 105 GLU A O 1
ATOM 829 N N . ASP A 1 106 ? -29.366 -8.313 41.955 1.00 73.81 106 ASP A N 1
ATOM 830 C CA . ASP A 1 106 ? -28.771 -8.098 43.275 1.00 73.81 106 ASP A CA 1
ATOM 831 C C . ASP A 1 106 ? -29.711 -7.314 44.197 1.00 73.81 106 ASP A C 1
ATOM 833 O O . ASP A 1 106 ? -29.857 -7.644 45.379 1.00 73.81 106 ASP A O 1
ATOM 837 N N . ALA A 1 107 ? -30.424 -6.321 43.659 1.00 69.94 107 ALA A N 1
ATOM 838 C CA . ALA A 1 107 ? -31.436 -5.576 44.401 1.00 69.94 107 ALA A CA 1
ATOM 839 C C . ALA A 1 107 ? -32.571 -6.495 44.889 1.00 69.94 107 ALA A C 1
ATOM 841 O O . ALA A 1 107 ? -32.994 -6.400 46.046 1.00 69.94 107 ALA A O 1
ATOM 842 N N . ALA A 1 108 ? -33.030 -7.428 44.047 1.00 73.94 108 ALA A N 1
ATOM 843 C CA . ALA A 1 108 ? -34.049 -8.408 44.417 1.00 73.94 108 ALA A CA 1
ATOM 844 C C . ALA A 1 108 ? -33.568 -9.329 45.549 1.00 73.94 108 ALA A C 1
ATOM 846 O O . ALA A 1 108 ? -34.305 -9.557 46.512 1.00 73.94 108 ALA A O 1
ATOM 847 N N . LYS A 1 109 ? -32.317 -9.801 45.485 1.00 75.81 109 LYS A N 1
ATOM 848 C CA . LYS A 1 109 ? -31.715 -10.627 46.540 1.00 75.81 109 LYS A CA 1
ATOM 849 C C . LYS A 1 109 ? -31.665 -9.898 47.886 1.00 75.81 109 LYS A C 1
ATOM 851 O O . LYS A 1 109 ? -32.070 -10.474 48.894 1.00 75.81 109 LYS A O 1
ATOM 856 N N . ILE A 1 110 ? -31.248 -8.631 47.897 1.00 76.12 110 ILE A N 1
ATOM 857 C CA . ILE A 1 110 ? -31.188 -7.807 49.118 1.00 76.12 110 ILE A CA 1
ATOM 858 C C . ILE A 1 110 ? -32.582 -7.642 49.741 1.00 76.12 110 ILE A C 1
ATOM 860 O O . ILE A 1 110 ? -32.736 -7.741 50.959 1.00 76.12 110 ILE A O 1
ATOM 864 N N . ILE A 1 111 ? -33.614 -7.411 48.924 1.00 75.44 111 ILE A N 1
ATOM 865 C CA . ILE A 1 111 ? -34.994 -7.261 49.410 1.00 75.44 111 ILE A CA 1
ATOM 866 C C . ILE A 1 111 ? -35.503 -8.579 50.005 1.00 75.44 111 ILE A C 1
ATOM 868 O O . ILE A 1 111 ? -36.091 -8.569 51.087 1.00 75.44 111 ILE A O 1
ATOM 872 N N . ILE A 1 112 ? -35.249 -9.709 49.340 1.00 78.56 112 ILE A N 1
ATOM 873 C CA . ILE A 1 112 ? -35.657 -11.037 49.818 1.00 78.56 112 ILE A CA 1
ATOM 874 C C . ILE A 1 112 ? -34.940 -11.393 51.125 1.00 78.56 112 ILE A C 1
ATOM 876 O O . ILE A 1 112 ? -35.580 -11.873 52.054 1.00 78.56 112 ILE A O 1
ATOM 880 N N . GLU A 1 113 ? -33.641 -11.127 51.246 1.00 77.12 113 GLU A N 1
ATOM 881 C CA . GLU A 1 113 ? -32.890 -11.403 52.477 1.00 77.12 113 GLU A CA 1
ATOM 882 C C . GLU A 1 113 ? -33.372 -10.530 53.648 1.00 77.12 113 GLU A C 1
ATOM 884 O O . GLU A 1 113 ? -33.539 -11.011 54.773 1.00 77.12 113 GLU A O 1
ATOM 889 N N . ARG A 1 114 ? -33.670 -9.253 53.376 1.00 72.25 114 ARG A N 1
ATOM 890 C CA . ARG A 1 114 ? -34.064 -8.279 54.401 1.00 72.25 114 ARG A CA 1
ATOM 891 C C . ARG A 1 114 ? -35.523 -8.394 54.846 1.00 72.25 114 ARG A C 1
ATOM 893 O O . ARG A 1 114 ? -35.811 -8.130 56.010 1.00 72.25 114 ARG A O 1
ATOM 900 N N . TYR A 1 115 ? -36.433 -8.760 53.944 1.00 71.06 115 TYR A N 1
ATOM 901 C CA . TYR A 1 115 ? -37.878 -8.802 54.215 1.00 71.06 115 TYR A CA 1
ATOM 902 C C . TYR A 1 115 ? -38.484 -10.209 54.152 1.00 71.06 115 TYR A C 1
ATOM 904 O O . TYR A 1 115 ? -39.559 -10.428 54.704 1.00 71.06 115 TYR A O 1
ATOM 912 N N . GLY A 1 116 ? -37.811 -11.176 53.530 1.00 60.41 116 GLY A N 1
ATOM 913 C CA . GLY A 1 116 ? -38.278 -12.561 53.416 1.00 60.41 116 GLY A CA 1
ATOM 914 C C . GLY A 1 116 ? -38.018 -13.428 54.650 1.00 60.41 116 GLY A C 1
ATOM 915 O O . GLY A 1 116 ? -38.634 -14.482 54.775 1.00 60.41 116 GLY A O 1
ATOM 916 N N . SER A 1 117 ? -37.165 -13.001 55.593 1.00 58.56 117 SER A N 1
ATOM 917 C CA . SER A 1 117 ? -36.928 -13.741 56.850 1.00 58.56 117 SER A CA 1
ATOM 918 C C . SER A 1 117 ? -37.903 -13.391 57.988 1.00 58.56 117 SER A C 1
ATOM 920 O O . SER A 1 117 ? -37.806 -13.958 59.072 1.00 58.56 117 SER A O 1
ATOM 922 N N . GLY A 1 118 ? -38.872 -12.497 57.747 1.00 56.28 118 GLY A N 1
ATOM 923 C CA . GLY A 1 118 ? -39.869 -12.058 58.735 1.00 56.28 118 GLY A CA 1
ATOM 924 C C . GLY A 1 118 ? -41.124 -12.934 58.859 1.00 56.28 118 GLY A C 1
ATOM 925 O O . GLY A 1 118 ? -42.032 -12.579 59.607 1.00 56.28 118 GLY A O 1
ATOM 926 N N . THR A 1 119 ? -41.204 -14.055 58.140 1.00 52.53 119 THR A N 1
ATOM 927 C CA . THR A 1 119 ? -42.300 -15.031 58.260 1.00 52.53 119 THR A CA 1
ATOM 928 C C . THR A 1 119 ? -41.742 -16.435 58.454 1.00 52.53 119 THR A C 1
ATOM 930 O O . THR A 1 119 ? -41.701 -17.222 57.511 1.00 52.53 119 THR A O 1
ATOM 933 N N . ASN A 1 120 ? -41.289 -16.723 59.673 1.00 42.31 120 ASN A N 1
ATOM 934 C CA . ASN A 1 120 ? -41.355 -18.040 60.313 1.00 42.31 120 ASN A CA 1
ATOM 935 C C . ASN A 1 120 ? -41.347 -17.857 61.830 1.00 42.31 120 ASN A C 1
ATOM 937 O O . ASN A 1 120 ? -40.446 -17.144 62.323 1.00 42.31 120 ASN A O 1
#

pLDDT: mean 70.89, std 14.23, range [40.06, 98.06]

Secondary structure (DSSP, 8-state):
-------GGGTT-TT---S-----HHHHHHHHHHHHHHHHHHHHHHHHHHHHHHHHHHHHHHHHHHHHHHHHHHHHHHHHS-EEEPP--TTS---SPPEEE--HHHHHHHHHHHHGGG--

Sequence (120 aa):
MTHGEYNPNFDHLPGNTEDPRNTPMWMLTVISTVLFIVTVLGVAAMYYGAVYRETEGKLISVRSQAAQVMREAQAMEAEVEPHWETWTDADGELVGEKTLKIPVEDAAKIIIERYGSGTN

Foldseek 3Di:
DDDPDPDVVVVDDPPVPPPPDPDPVVVVVVVVVVVVVVVVVVVVCVVVVVVVVVVVVVVVVVVVVVVVVVVVVVVVVVLQDWDWDFDAPPVRDRPDDTDIDHPPVVVVVVCCVVPVVPPD

Radius of gyration: 45.27 Å; chains: 1; bounding box: 82×44×125 Å